Protein AF-A0A061E9F4-F1 (afdb_monomer)

Organism: Theobroma cacao (NCBI:txid3641)

Nearest PDB structures (foldseek):
  6htq-assembly1_x  TM=1.823E-01  e=7.796E+00  Bacillus subtilis subsp. subtilis str. 168

Foldseek 3Di:
DDDDPDPQLQVCQPVDDPVDDSVVVNCCSPVPCNDPVNVVVVVVVVVVVVDDDPDPPPPVPVPPDPPVRVVVVVVVVVVVCCVVPNDPPPPDDD

Mean predicted aligned error: 15.3 Å

pLDDT: mean 79.11, std 15.15, range [36.28, 94.25]

Structure (mmCIF, N/CA/C/O backbone):
data_AF-A0A061E9F4-F1
#
_entry.id   AF-A0A061E9F4-F1
#
loop_
_atom_site.group_PDB
_atom_site.id
_atom_site.type_symbol
_atom_site.label_atom_id
_atom_site.label_alt_id
_atom_site.label_comp_id
_atom_site.label_asym_id
_atom_site.label_entity_id
_atom_site.label_seq_id
_atom_site.pdbx_PDB_ins_code
_atom_site.Cartn_x
_atom_site.Cartn_y
_atom_site.Cartn_z
_atom_site.occupancy
_atom_site.B_iso_or_equiv
_atom_site.auth_seq_id
_atom_site.auth_comp_id
_atom_site.auth_asym_id
_atom_site.auth_atom_id
_atom_site.pdbx_PDB_model_num
ATOM 1 N N . MET A 1 1 ? 5.816 18.298 13.893 1.00 52.25 1 MET A N 1
ATOM 2 C CA . MET A 1 1 ? 5.803 17.179 12.925 1.00 52.25 1 MET A CA 1
ATOM 3 C C . MET A 1 1 ? 6.724 17.564 11.789 1.00 52.25 1 MET A C 1
ATOM 5 O O . MET A 1 1 ? 6.556 18.653 11.260 1.00 52.25 1 MET A O 1
ATOM 9 N N . THR A 1 2 ? 7.718 16.744 11.465 1.00 63.34 2 THR A N 1
ATOM 10 C CA . THR A 1 2 ? 8.548 16.959 10.275 1.00 63.34 2 THR A CA 1
ATOM 11 C C . THR A 1 2 ? 7.728 16.648 9.029 1.00 63.34 2 THR A C 1
ATOM 13 O O . THR A 1 2 ? 7.044 15.625 8.968 1.00 63.34 2 THR A O 1
ATOM 16 N N . GLU A 1 3 ? 7.748 17.557 8.058 1.00 75.94 3 GLU A N 1
ATOM 17 C CA . GLU A 1 3 ? 7.080 17.342 6.778 1.00 75.94 3 GLU A CA 1
ATOM 18 C C . GLU A 1 3 ? 7.850 16.294 5.960 1.00 75.94 3 GLU A C 1
ATOM 20 O O . GLU A 1 3 ? 9.076 16.174 6.058 1.00 75.94 3 GLU A O 1
ATOM 25 N N . ALA A 1 4 ? 7.128 15.483 5.187 1.00 77.44 4 ALA A N 1
ATOM 26 C CA . ALA A 1 4 ? 7.757 14.507 4.308 1.00 77.44 4 ALA A CA 1
ATOM 27 C C . ALA A 1 4 ? 8.553 15.226 3.207 1.00 77.44 4 ALA A C 1
ATOM 29 O O . ALA A 1 4 ? 8.087 16.214 2.645 1.00 77.44 4 ALA A O 1
ATOM 30 N N . LYS A 1 5 ? 9.732 14.693 2.864 1.00 81.88 5 LYS A N 1
ATOM 31 C CA . LYS A 1 5 ? 10.615 15.273 1.835 1.00 81.88 5 LYS A CA 1
ATOM 32 C C . LYS A 1 5 ? 10.012 15.246 0.425 1.00 81.88 5 LYS A C 1
ATOM 34 O O . LYS A 1 5 ? 10.351 16.093 -0.389 1.00 81.88 5 LYS A O 1
ATOM 39 N N . THR A 1 6 ? 9.130 14.290 0.139 1.00 84.56 6 THR A N 1
ATOM 40 C CA . THR A 1 6 ? 8.362 14.226 -1.111 1.00 84.56 6 THR A CA 1
ATOM 41 C C . THR A 1 6 ? 6.949 13.704 -0.846 1.00 84.56 6 THR A C 1
ATOM 43 O O . THR A 1 6 ? 6.713 12.945 0.099 1.00 84.56 6 THR A O 1
ATOM 46 N N . LYS A 1 7 ? 6.003 14.130 -1.688 1.00 82.75 7 LYS A N 1
ATOM 47 C CA . LYS A 1 7 ? 4.619 13.634 -1.739 1.00 82.75 7 LYS A CA 1
ATOM 48 C C . LYS A 1 7 ? 4.420 12.594 -2.846 1.00 82.75 7 LYS A C 1
ATOM 50 O O . LYS A 1 7 ? 3.410 11.894 -2.831 1.00 82.75 7 LYS A O 1
ATOM 55 N N . ASN A 1 8 ? 5.361 12.487 -3.785 1.00 86.88 8 ASN A N 1
ATOM 56 C CA . ASN A 1 8 ? 5.310 11.541 -4.888 1.00 86.88 8 ASN A CA 1
ATOM 57 C C . ASN A 1 8 ? 6.288 10.394 -4.626 1.00 86.88 8 ASN A C 1
ATOM 59 O O . ASN A 1 8 ? 7.497 10.584 -4.557 1.00 86.88 8 ASN A O 1
ATOM 63 N N . ILE A 1 9 ? 5.758 9.178 -4.505 1.00 87.31 9 ILE A N 1
ATOM 64 C CA . ILE A 1 9 ? 6.571 7.989 -4.232 1.00 87.31 9 ILE A CA 1
ATOM 65 C C . ILE A 1 9 ? 7.535 7.645 -5.372 1.00 87.31 9 ILE A C 1
ATOM 67 O O . ILE A 1 9 ? 8.530 6.969 -5.138 1.00 87.31 9 ILE A O 1
ATOM 71 N N . ARG A 1 10 ? 7.283 8.131 -6.593 1.00 89.00 10 ARG A N 1
ATOM 72 C CA . ARG A 1 10 ? 8.190 7.936 -7.731 1.00 89.00 10 ARG A CA 1
ATOM 73 C C . ARG A 1 10 ? 9.495 8.713 -7.590 1.00 89.00 10 ARG A C 1
ATOM 75 O O . ARG A 1 10 ? 10.499 8.284 -8.144 1.00 89.00 10 ARG A O 1
ATOM 82 N N . ASP A 1 11 ? 9.507 9.781 -6.797 1.00 90.06 11 ASP A N 1
ATOM 83 C CA . ASP A 1 11 ? 10.728 10.542 -6.507 1.00 90.06 11 ASP A CA 1
ATOM 84 C C . ASP A 1 11 ? 11.697 9.738 -5.624 1.00 90.06 11 ASP A C 1
ATOM 86 O O . ASP A 1 11 ? 12.853 10.112 -5.457 1.00 90.06 11 ASP A O 1
ATOM 90 N N . CYS A 1 12 ? 11.233 8.622 -5.052 1.00 88.12 12 CYS A N 1
ATOM 91 C CA . CYS A 1 12 ? 12.051 7.727 -4.249 1.00 88.12 12 CYS A CA 1
ATOM 92 C C . CYS A 1 12 ? 12.899 6.754 -5.082 1.00 88.12 12 CYS A C 1
ATOM 94 O O . CYS A 1 12 ? 13.629 5.955 -4.490 1.00 88.12 12 CYS A O 1
ATOM 96 N N . LYS A 1 13 ? 12.781 6.767 -6.414 1.00 89.00 13 LYS A N 1
ATOM 97 C CA . LYS A 1 13 ? 13.563 5.889 -7.290 1.00 89.00 13 LYS A CA 1
ATOM 98 C C . LYS A 1 13 ? 15.048 6.212 -7.250 1.00 89.00 13 LYS A C 1
ATOM 100 O O . LYS A 1 13 ? 15.434 7.359 -7.035 1.00 89.00 13 LYS A O 1
ATOM 105 N N . GLY A 1 14 ? 15.881 5.196 -7.450 1.00 83.25 14 GLY A N 1
ATOM 106 C CA . GLY A 1 14 ? 17.337 5.337 -7.413 1.00 83.25 14 GLY A CA 1
ATOM 107 C C . GLY A 1 14 ? 17.903 5.679 -6.029 1.00 83.25 14 GLY A C 1
ATOM 108 O O . GLY A 1 14 ? 19.116 5.824 -5.885 1.00 83.25 14 GLY A O 1
ATOM 109 N N . MET A 1 15 ? 17.061 5.782 -4.992 1.00 85.00 15 MET A N 1
ATOM 110 C CA . MET A 1 15 ? 17.530 5.869 -3.614 1.00 85.00 15 MET A CA 1
ATOM 111 C C . MET A 1 15 ? 17.986 4.486 -3.161 1.00 85.00 15 MET A C 1
ATOM 113 O O . MET A 1 15 ? 17.168 3.627 -2.832 1.00 85.00 15 MET A O 1
ATOM 117 N N . SER A 1 16 ? 19.300 4.285 -3.115 1.00 72.00 16 SER A N 1
ATOM 118 C CA . SER A 1 16 ? 19.868 3.027 -2.650 1.00 72.00 16 SER A CA 1
ATOM 119 C C . SER A 1 16 ? 19.679 2.850 -1.154 1.00 72.00 16 SER A C 1
ATOM 121 O O . SER A 1 16 ? 19.943 3.760 -0.363 1.00 72.00 16 SER A O 1
ATOM 123 N N . ARG A 1 17 ? 19.279 1.647 -0.759 1.00 80.50 17 ARG A N 1
ATOM 124 C CA . ARG A 1 17 ? 19.249 1.212 0.636 1.00 80.50 17 ARG A CA 1
ATOM 125 C C . ARG A 1 17 ? 20.190 0.029 0.786 1.00 80.50 17 ARG A C 1
ATOM 127 O O . ARG A 1 17 ? 20.248 -0.826 -0.083 1.00 80.50 17 ARG A O 1
ATOM 134 N N . GLU A 1 18 ? 20.879 -0.052 1.915 1.00 89.25 18 GLU A N 1
ATOM 135 C CA . GLU A 1 18 ? 21.871 -1.109 2.174 1.00 89.25 18 GLU A CA 1
ATOM 136 C C . GLU A 1 18 ? 21.276 -2.529 2.156 1.00 89.25 18 GLU A C 1
ATOM 138 O O . GLU A 1 18 ? 21.990 -3.501 1.940 1.00 89.25 18 GLU A O 1
ATOM 143 N N . TRP A 1 19 ? 19.963 -2.656 2.367 1.00 91.62 19 TRP A N 1
ATOM 144 C CA . TRP A 1 19 ? 19.268 -3.936 2.522 1.00 91.62 19 TRP A CA 1
ATOM 145 C C . TRP A 1 19 ? 18.488 -4.399 1.280 1.00 91.62 19 TRP A C 1
ATOM 147 O O . TRP A 1 19 ? 17.916 -5.487 1.304 1.00 91.62 19 TRP A O 1
ATOM 157 N N . ILE A 1 20 ? 18.419 -3.598 0.211 1.00 91.62 20 ILE A N 1
ATOM 158 C CA . ILE A 1 20 ? 17.668 -3.929 -1.010 1.00 91.62 20 ILE A CA 1
ATOM 159 C C . ILE A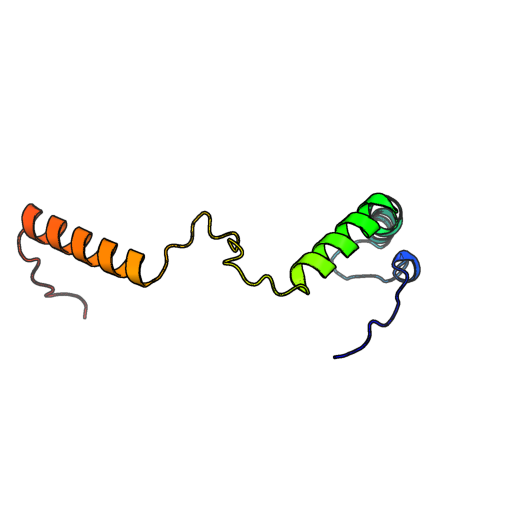 1 20 ? 18.361 -3.345 -2.236 1.00 91.62 20 ILE A C 1
ATOM 161 O O . ILE A 1 20 ? 18.801 -2.197 -2.222 1.00 91.62 20 ILE A O 1
ATOM 165 N N . THR A 1 21 ? 18.449 -4.127 -3.312 1.00 92.06 21 THR A N 1
ATOM 166 C CA . THR A 1 21 ? 19.035 -3.635 -4.561 1.00 92.06 21 THR A CA 1
ATOM 167 C C . THR A 1 21 ? 18.149 -2.558 -5.183 1.00 92.06 21 THR A C 1
ATOM 169 O O . THR A 1 21 ? 16.921 -2.590 -5.063 1.00 92.06 21 THR A O 1
ATOM 172 N N . ASN A 1 22 ? 18.776 -1.613 -5.884 1.00 91.00 22 ASN A N 1
ATOM 173 C CA . ASN A 1 22 ? 18.066 -0.514 -6.545 1.00 91.00 22 ASN A CA 1
ATOM 174 C C . ASN A 1 22 ? 17.010 -1.026 -7.532 1.00 91.00 22 ASN A C 1
ATOM 176 O O . ASN A 1 22 ? 15.921 -0.475 -7.601 1.00 91.00 22 ASN A O 1
ATOM 180 N N . GLU A 1 23 ? 17.298 -2.123 -8.231 1.00 92.00 23 GLU A N 1
ATOM 181 C CA . GLU A 1 23 ? 16.382 -2.751 -9.188 1.00 92.00 23 GLU A CA 1
ATOM 182 C C . GLU A 1 23 ? 15.086 -3.217 -8.517 1.00 92.00 23 GLU A C 1
ATOM 184 O O . GLU A 1 23 ? 13.993 -2.913 -8.992 1.00 92.00 23 GLU A O 1
ATOM 189 N N . ILE A 1 24 ? 15.192 -3.920 -7.383 1.00 92.38 24 ILE A N 1
ATOM 190 C CA . ILE A 1 24 ? 14.020 -4.409 -6.646 1.00 92.38 24 ILE A CA 1
ATOM 191 C C . ILE A 1 24 ? 13.277 -3.231 -6.013 1.00 92.38 24 ILE A C 1
ATOM 193 O O . ILE A 1 24 ? 12.047 -3.197 -6.018 1.00 92.38 24 ILE A O 1
ATOM 197 N N . TRP A 1 25 ? 14.006 -2.246 -5.488 1.00 93.31 25 TRP A N 1
ATOM 198 C CA . TRP A 1 25 ? 13.414 -1.041 -4.917 1.00 93.31 25 TRP A CA 1
ATOM 199 C C . TRP A 1 25 ? 12.588 -0.260 -5.947 1.00 93.31 25 TRP A C 1
ATOM 201 O O . TRP A 1 25 ? 11.422 0.057 -5.698 1.00 93.31 25 TRP A O 1
ATOM 211 N N . ASP A 1 26 ? 13.156 -0.009 -7.124 1.00 93.19 26 ASP A N 1
ATOM 212 C CA . ASP A 1 26 ? 12.486 0.711 -8.203 1.00 93.19 26 ASP A CA 1
ATOM 213 C C . ASP A 1 26 ? 11.301 -0.095 -8.755 1.00 93.19 26 ASP A C 1
ATOM 215 O O . ASP A 1 26 ? 10.231 0.473 -8.989 1.00 93.19 26 ASP A O 1
ATOM 219 N N . ALA A 1 27 ? 11.432 -1.424 -8.861 1.00 93.69 27 ALA A N 1
ATOM 220 C CA . ALA A 1 27 ? 10.330 -2.306 -9.242 1.00 93.69 27 ALA A CA 1
ATOM 221 C C . ALA A 1 27 ? 9.167 -2.252 -8.237 1.00 93.69 27 ALA A C 1
ATOM 223 O O . ALA A 1 27 ? 8.007 -2.192 -8.640 1.00 93.69 27 ALA A O 1
ATOM 224 N N . LEU A 1 28 ? 9.443 -2.214 -6.929 1.00 93.44 28 LEU A N 1
ATOM 225 C CA . LEU A 1 28 ? 8.405 -2.048 -5.904 1.00 93.44 28 LEU A CA 1
ATOM 226 C C . LEU A 1 28 ? 7.712 -0.686 -6.010 1.00 93.44 28 LEU A C 1
ATOM 228 O O . LEU A 1 28 ? 6.487 -0.603 -5.865 1.00 93.44 28 LEU A O 1
ATOM 232 N N . ILE A 1 29 ? 8.472 0.375 -6.287 1.00 93.19 29 ILE A N 1
ATOM 233 C CA . ILE A 1 29 ? 7.907 1.705 -6.521 1.00 93.19 29 ILE A CA 1
ATOM 234 C C . ILE A 1 29 ? 6.984 1.685 -7.737 1.00 93.19 29 ILE A C 1
ATO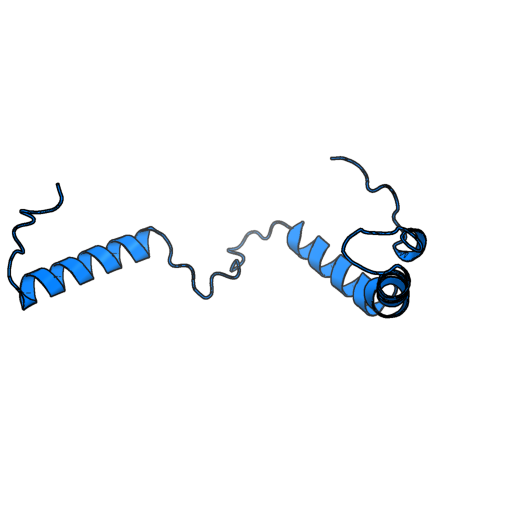M 236 O O . ILE A 1 29 ? 5.887 2.228 -7.655 1.00 93.19 29 ILE A O 1
ATOM 240 N N . ASP A 1 30 ? 7.373 1.059 -8.843 1.00 93.00 30 ASP A N 1
ATOM 241 C CA . ASP A 1 30 ? 6.565 1.082 -10.063 1.00 93.00 30 ASP A CA 1
ATOM 242 C C . ASP A 1 30 ? 5.361 0.150 -10.016 1.00 93.00 30 ASP A C 1
ATOM 244 O O . ASP A 1 30 ? 4.251 0.547 -10.371 1.00 93.00 30 ASP A O 1
ATOM 248 N N . MET A 1 31 ? 5.574 -1.086 -9.574 1.00 94.25 31 MET A N 1
ATOM 249 C CA . MET A 1 31 ? 4.589 -2.155 -9.711 1.00 94.25 31 MET A CA 1
ATOM 250 C C . MET A 1 31 ? 3.644 -2.250 -8.518 1.00 94.25 31 MET A C 1
ATOM 252 O O . MET A 1 31 ? 2.564 -2.818 -8.646 1.00 94.25 31 MET A O 1
ATOM 256 N N . VAL A 1 32 ? 4.031 -1.709 -7.359 1.00 93.44 32 VAL A N 1
ATOM 257 C CA . VAL A 1 32 ? 3.240 -1.829 -6.130 1.00 93.44 32 VAL A CA 1
ATOM 258 C C . VAL A 1 32 ? 2.842 -0.454 -5.619 1.00 93.44 32 VAL A C 1
ATOM 260 O O . VAL A 1 32 ? 1.667 -0.095 -5.668 1.00 93.44 32 VAL A O 1
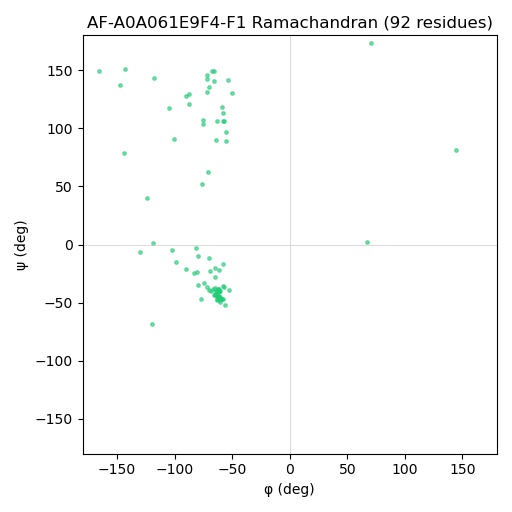ATOM 263 N N . TRP A 1 33 ? 3.794 0.343 -5.140 1.00 92.25 33 TRP A N 1
ATOM 264 C CA . TRP A 1 33 ? 3.476 1.550 -4.367 1.00 92.25 33 TRP A CA 1
ATOM 265 C C . TRP A 1 33 ? 3.080 2.756 -5.223 1.00 92.25 33 TRP A C 1
ATOM 267 O O . TRP A 1 33 ? 2.370 3.652 -4.764 1.00 92.25 33 TRP A O 1
ATOM 277 N N . GLY A 1 34 ? 3.508 2.775 -6.481 1.00 90.19 34 GLY A N 1
ATOM 278 C CA . GLY A 1 34 ? 3.134 3.762 -7.486 1.00 90.19 34 GLY A CA 1
ATOM 279 C C . GLY A 1 34 ? 1.765 3.508 -8.110 1.00 90.19 34 GLY A C 1
ATOM 280 O O . GLY A 1 34 ? 1.268 4.386 -8.815 1.00 90.19 34 GLY A O 1
ATOM 281 N N . THR A 1 35 ? 1.151 2.348 -7.855 1.00 93.75 35 THR A N 1
ATOM 282 C CA . THR A 1 35 ? -0.182 2.026 -8.373 1.00 93.75 35 THR A CA 1
ATOM 283 C C . THR A 1 35 ? -1.257 2.836 -7.656 1.00 93.75 35 THR A C 1
ATOM 285 O O . THR A 1 35 ? -1.200 3.066 -6.443 1.00 93.75 35 THR A O 1
ATOM 288 N N . GLU A 1 36 ? -2.273 3.261 -8.404 1.00 92.81 36 GLU A N 1
ATOM 289 C CA . GLU A 1 36 ? -3.385 4.031 -7.844 1.00 92.81 36 GLU A CA 1
ATOM 290 C C . GLU A 1 36 ? -4.162 3.222 -6.793 1.00 92.81 36 GLU A C 1
ATOM 292 O O . GLU A 1 36 ? -4.547 3.754 -5.748 1.00 92.81 36 GLU A O 1
ATOM 297 N N . GLU A 1 37 ? -4.334 1.919 -7.030 1.00 94.12 37 GLU A N 1
ATOM 298 C CA . GLU A 1 37 ? -4.990 1.004 -6.097 1.00 94.12 37 GLU A CA 1
ATOM 299 C C . GLU A 1 37 ? -4.305 1.023 -4.724 1.00 94.12 37 GLU A C 1
ATOM 301 O O . GLU A 1 37 ? -4.952 1.259 -3.693 1.00 94.12 37 GLU A O 1
ATOM 306 N N . TRP A 1 38 ? -2.981 0.843 -4.703 1.00 93.38 38 TRP A N 1
ATOM 307 C CA . TRP A 1 38 ? -2.218 0.837 -3.463 1.00 93.38 38 TRP A CA 1
ATOM 308 C C . TRP A 1 38 ? -2.256 2.200 -2.767 1.00 93.38 38 TRP A C 1
ATOM 310 O O . TRP A 1 38 ? -2.495 2.270 -1.557 1.00 93.38 38 TRP A O 1
ATOM 320 N N . GLN A 1 39 ? -2.095 3.297 -3.513 1.00 92.06 39 GLN A N 1
ATOM 321 C CA . GLN A 1 39 ? -2.144 4.647 -2.946 1.00 92.06 39 GLN A CA 1
ATOM 322 C C . GLN A 1 39 ? -3.505 4.961 -2.322 1.00 92.06 39 GLN A C 1
ATOM 324 O O . GLN A 1 39 ? -3.573 5.537 -1.232 1.00 92.06 39 GLN A O 1
ATOM 329 N N . ASN A 1 40 ? -4.595 4.542 -2.964 1.00 93.12 40 ASN A N 1
ATOM 330 C CA . ASN A 1 40 ? -5.942 4.712 -2.435 1.00 93.12 40 ASN A CA 1
ATOM 331 C C . ASN A 1 40 ? -6.147 3.904 -1.148 1.00 93.12 40 ASN A C 1
ATOM 333 O O . ASN A 1 40 ? -6.697 4.429 -0.174 1.00 93.12 40 ASN A O 1
ATOM 337 N N . LYS A 1 41 ? -5.659 2.660 -1.095 1.00 92.94 41 LYS A N 1
ATOM 338 C CA . LYS A 1 41 ? -5.702 1.831 0.119 1.00 92.94 41 LYS A CA 1
ATOM 339 C C . LYS A 1 41 ? -4.880 2.445 1.254 1.00 92.94 41 LYS A C 1
ATOM 341 O O . LYS A 1 41 ? -5.372 2.547 2.377 1.00 92.94 41 LYS A O 1
ATOM 346 N N . SER A 1 42 ? -3.674 2.920 0.951 1.00 89.75 42 SER A N 1
ATOM 347 C CA . SER A 1 42 ? -2.785 3.590 1.903 1.00 89.75 42 SER A CA 1
ATOM 348 C C . SER A 1 42 ? -3.412 4.870 2.467 1.00 89.75 42 SER A C 1
ATOM 350 O O . SER A 1 42 ? -3.460 5.061 3.684 1.00 89.75 42 SER A O 1
ATOM 352 N N . ARG A 1 43 ? -4.015 5.709 1.611 1.00 90.75 43 ARG A N 1
ATOM 353 C CA . ARG A 1 43 ? -4.730 6.925 2.032 1.00 90.75 43 ARG A CA 1
ATOM 354 C C . ARG A 1 43 ? -5.903 6.605 2.958 1.00 90.75 43 ARG A C 1
ATOM 356 O O . ARG A 1 43 ? -6.043 7.256 3.991 1.00 90.75 43 ARG A O 1
ATOM 363 N N . LYS A 1 44 ? -6.709 5.588 2.627 1.00 88.31 44 LYS A N 1
ATOM 364 C CA . LYS A 1 44 ? -7.816 5.119 3.480 1.00 88.31 44 LYS A CA 1
ATOM 365 C C . LYS A 1 44 ? -7.310 4.620 4.833 1.00 88.31 44 LYS A C 1
ATOM 367 O O . LYS A 1 44 ? -7.862 5.004 5.857 1.00 88.31 44 LYS A O 1
ATOM 372 N N . ALA A 1 45 ? -6.245 3.819 4.856 1.00 85.50 45 ALA A N 1
ATOM 373 C CA . ALA A 1 45 ? -5.650 3.322 6.095 1.00 85.50 45 ALA A CA 1
ATOM 374 C C . ALA A 1 45 ? -5.119 4.464 6.976 1.00 85.50 45 ALA A C 1
ATOM 376 O O . ALA A 1 45 ? -5.416 4.510 8.169 1.00 85.50 45 ALA A O 1
ATOM 377 N N . ARG A 1 46 ? -4.407 5.431 6.381 1.00 85.56 46 ARG A N 1
ATOM 378 C CA . ARG A 1 46 ? -3.946 6.638 7.079 1.00 85.56 46 ARG A CA 1
ATOM 379 C C . ARG A 1 46 ? -5.115 7.432 7.653 1.00 85.56 46 ARG A C 1
ATOM 381 O O . ARG A 1 46 ? -5.058 7.820 8.814 1.00 85.56 46 ARG A O 1
ATOM 388 N N . GLN A 1 47 ? -6.165 7.656 6.864 1.00 84.88 47 GLN A N 1
ATOM 389 C CA . GLN A 1 47 ? -7.348 8.373 7.331 1.00 84.88 47 GLN A CA 1
ATOM 390 C C . GLN A 1 47 ? -8.007 7.636 8.496 1.00 84.88 47 GLN A C 1
ATOM 392 O O . GLN A 1 47 ? -8.260 8.256 9.519 1.00 84.88 47 GLN A O 1
ATOM 397 N N . ASN A 1 48 ? -8.191 6.317 8.383 1.00 82.19 48 ASN A N 1
ATOM 398 C CA . ASN A 1 48 ? -8.751 5.483 9.446 1.00 82.19 48 ASN A CA 1
ATOM 399 C C . ASN A 1 48 ? -7.940 5.566 10.748 1.00 82.19 48 ASN A C 1
ATOM 401 O O . ASN A 1 48 ? -8.523 5.522 11.826 1.00 82.19 48 ASN A O 1
ATOM 405 N N . HIS A 1 49 ? -6.612 5.685 10.651 1.00 76.00 49 HIS A N 1
ATOM 406 C CA . HIS A 1 49 ? -5.731 5.834 11.808 1.00 76.00 49 HIS A CA 1
ATOM 407 C C . HIS A 1 49 ? -5.791 7.240 12.429 1.00 76.00 49 HIS A C 1
ATOM 409 O O . HIS A 1 49 ? -5.625 7.386 13.636 1.00 76.00 49 HIS A O 1
ATOM 415 N N . LEU A 1 50 ? -5.998 8.279 11.614 1.00 78.62 50 LEU A N 1
ATOM 416 C CA . LEU A 1 50 ? -6.091 9.671 12.071 1.00 78.62 50 LEU A CA 1
ATOM 417 C C . LEU A 1 50 ? -7.489 10.045 12.576 1.00 78.62 50 LEU A C 1
ATOM 419 O O . LEU A 1 50 ? -7.624 10.977 13.364 1.00 78.62 50 LEU A O 1
ATOM 423 N N . THR A 1 51 ? -8.533 9.347 12.133 1.00 76.25 51 THR A N 1
ATOM 424 C CA . THR A 1 51 ? -9.886 9.534 12.653 1.00 76.25 51 THR A CA 1
ATOM 425 C C . THR A 1 51 ? -10.005 8.894 14.029 1.00 76.25 51 THR A C 1
ATOM 427 O O . THR A 1 51 ? -10.094 7.670 14.136 1.00 76.25 51 THR A O 1
ATOM 430 N N . SER A 1 52 ? -10.066 9.719 15.076 1.00 62.56 52 SER A N 1
ATOM 431 C CA . SER A 1 52 ? -10.563 9.283 16.382 1.00 62.56 52 SER A CA 1
ATOM 432 C C . SER A 1 52 ? -11.987 8.768 16.208 1.00 62.56 52 SER A C 1
ATOM 434 O O . SER A 1 52 ? -12.890 9.526 15.860 1.00 62.56 52 SER A O 1
ATOM 436 N N . LYS A 1 53 ? -12.189 7.466 16.408 1.00 66.06 53 LYS A N 1
ATOM 437 C CA . LYS A 1 53 ? -13.530 6.897 16.525 1.00 66.06 53 LYS A CA 1
ATOM 438 C C . LYS A 1 53 ? -13.926 6.930 17.992 1.00 66.06 53 LYS A C 1
ATOM 440 O O . LYS A 1 53 ? -13.190 6.428 18.836 1.00 66.06 53 LYS A O 1
ATOM 445 N N . GLU A 1 54 ? -15.093 7.495 18.276 1.00 53.09 54 GLU A N 1
ATOM 446 C CA . GLU A 1 54 ? -15.714 7.551 19.606 1.00 53.09 54 GLU A CA 1
ATOM 447 C C . GLU A 1 54 ? -16.335 6.195 19.982 1.00 53.09 54 GLU A C 1
ATOM 449 O O . GLU A 1 54 ? -17.512 6.049 20.292 1.00 53.09 54 GLU A O 1
ATOM 454 N N . GLY A 1 55 ? -15.526 5.152 19.861 1.00 59.31 55 GLY A N 1
ATOM 455 C CA . GLY A 1 55 ? -15.892 3.772 20.097 1.00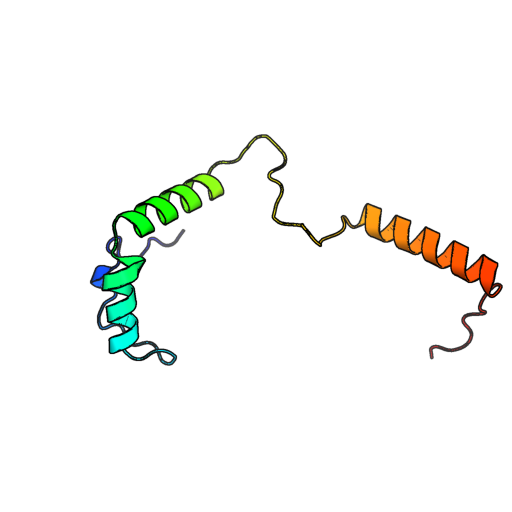 59.31 55 GLY A CA 1
ATOM 456 C C . GLY A 1 55 ? -14.621 2.954 20.203 1.00 59.31 55 GLY A C 1
ATOM 457 O O . GLY A 1 55 ? -13.606 3.294 19.593 1.00 59.31 55 GLY A O 1
ATOM 458 N N . SER A 1 56 ? -14.670 1.888 21.000 1.00 55.69 56 SER A N 1
ATOM 459 C CA . SER A 1 56 ? -13.568 0.939 21.130 1.00 55.69 56 SER A CA 1
ATOM 460 C C . SER A 1 56 ? -13.213 0.408 19.742 1.00 55.69 56 SER A C 1
ATOM 462 O O . SER A 1 56 ? -13.880 -0.484 19.222 1.00 55.69 56 SER A O 1
ATOM 464 N N . ILE A 1 57 ? -12.198 0.994 19.099 1.00 55.41 57 ILE A N 1
ATOM 465 C CA . ILE A 1 57 ? -11.542 0.367 17.959 1.00 55.41 57 ILE A CA 1
ATOM 466 C C . ILE A 1 57 ? -11.037 -0.948 18.546 1.00 55.41 57 ILE A C 1
ATOM 468 O O . ILE A 1 57 ? -10.233 -0.883 19.485 1.00 55.41 57 ILE A O 1
ATOM 472 N N . PRO A 1 58 ? -11.481 -2.121 18.060 1.00 52.78 58 PRO A N 1
ATOM 473 C CA . PRO A 1 58 ? -10.810 -3.356 18.390 1.00 52.78 58 PRO A CA 1
ATOM 474 C C . PRO A 1 58 ? -9.431 -3.200 17.762 1.00 52.78 58 PRO A C 1
ATOM 476 O O . PRO A 1 58 ? -9.218 -3.454 16.578 1.00 52.78 58 PRO A O 1
ATOM 479 N N . LYS A 1 59 ? -8.487 -2.650 18.530 1.00 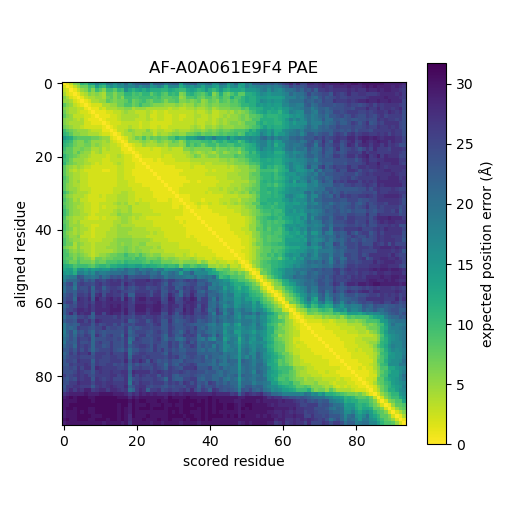54.81 59 LYS A N 1
ATOM 480 C CA . LYS A 1 59 ? -7.073 -2.826 18.251 1.00 54.81 59 LYS A CA 1
ATOM 481 C C . LYS A 1 59 ? -6.932 -4.329 18.090 1.00 54.81 59 LYS A C 1
ATOM 483 O O . LYS A 1 59 ? -7.487 -5.058 18.908 1.00 54.81 59 LYS A O 1
ATOM 488 N N . HIS A 1 60 ? -6.286 -4.758 17.014 1.00 51.78 60 HIS A N 1
ATOM 489 C CA . HIS A 1 60 ? -6.023 -6.158 16.712 1.00 51.78 60 HIS A CA 1
ATOM 490 C C . HIS A 1 60 ? -5.285 -6.774 17.912 1.00 51.78 60 HIS A C 1
ATOM 492 O O . HIS A 1 60 ? -4.068 -6.695 18.038 1.00 51.78 60 HIS A O 1
ATOM 498 N N . ILE A 1 61 ? -6.070 -7.278 18.851 1.00 52.00 61 ILE A N 1
ATOM 499 C CA . ILE A 1 61 ? -5.707 -7.862 20.135 1.00 52.00 61 ILE A CA 1
ATOM 500 C C . ILE A 1 61 ? -6.341 -9.263 20.114 1.00 52.00 61 ILE A C 1
ATOM 502 O O . ILE A 1 61 ? -6.888 -9.751 21.093 1.00 52.00 61 ILE A O 1
ATOM 506 N N . ASP A 1 62 ? -6.286 -9.939 18.962 1.00 53.06 62 ASP A N 1
ATOM 507 C CA . ASP A 1 62 ? -6.825 -11.298 18.814 1.00 53.06 62 ASP A CA 1
ATOM 508 C C . ASP A 1 62 ? -6.177 -12.284 19.804 1.00 53.06 62 ASP A C 1
ATOM 510 O O . ASP A 1 62 ? -6.725 -13.345 20.083 1.00 53.06 62 ASP A O 1
ATOM 514 N N . SER A 1 63 ? -5.031 -11.916 20.390 1.00 57.53 63 SER A N 1
ATOM 515 C CA . SER A 1 63 ? -4.307 -12.717 21.377 1.00 57.53 63 SER A CA 1
ATOM 516 C C . SER A 1 63 ? -3.910 -11.982 22.661 1.00 57.53 63 SER A C 1
ATOM 518 O O . SER A 1 63 ? -3.404 -12.618 23.586 1.00 57.53 63 SER A O 1
ATOM 520 N N . SER A 1 64 ? -4.106 -10.664 22.769 1.00 68.31 64 SER A N 1
ATOM 521 C CA . SER A 1 64 ? -3.699 -9.932 23.979 1.00 68.31 64 SER A CA 1
ATOM 522 C C . SER A 1 64 ? -4.826 -9.952 25.017 1.00 68.31 64 SER A C 1
ATOM 524 O O . SER A 1 64 ? -5.949 -9.512 24.796 1.00 68.31 64 SER A O 1
ATOM 526 N N . VAL A 1 65 ? -4.540 -10.493 26.193 1.00 73.12 65 VAL A N 1
ATOM 527 C CA . VAL A 1 65 ? -5.505 -10.524 27.293 1.00 73.12 65 VAL A CA 1
ATOM 528 C C . VAL A 1 65 ? -5.366 -9.219 28.085 1.00 73.12 65 VAL A C 1
ATOM 530 O O . VAL A 1 65 ? -4.244 -8.881 28.469 1.00 73.12 65 VAL A O 1
ATOM 533 N N . PRO A 1 66 ? -6.456 -8.476 28.367 1.00 82.25 66 PRO A N 1
ATOM 534 C CA . PRO A 1 66 ? -6.390 -7.325 29.264 1.00 82.25 66 PRO A CA 1
ATOM 535 C C . PRO A 1 66 ? -5.773 -7.724 30.608 1.00 82.25 66 PRO A C 1
ATOM 537 O O . PRO A 1 66 ? -6.084 -8.796 31.128 1.00 82.25 66 PRO A O 1
ATOM 540 N N . PHE A 1 67 ? -4.953 -6.857 31.205 1.00 79.31 67 PHE A N 1
ATOM 541 C CA . PHE A 1 67 ? -4.210 -7.172 32.435 1.00 79.31 67 PHE A CA 1
ATOM 542 C C . PHE A 1 67 ? -5.110 -7.705 33.565 1.00 79.31 67 PHE A C 1
ATOM 544 O O . PHE A 1 67 ? -4.777 -8.685 34.222 1.00 79.31 67 PHE A O 1
ATOM 551 N N . VAL A 1 68 ? -6.311 -7.138 33.717 1.00 81.94 68 VAL A N 1
ATOM 552 C CA . VAL A 1 68 ? -7.315 -7.585 34.700 1.00 81.94 68 VAL A CA 1
ATOM 553 C C . VAL A 1 68 ? -7.787 -9.020 34.436 1.00 81.94 68 VAL A C 1
ATOM 555 O O . VAL A 1 68 ? -7.962 -9.804 35.365 1.00 81.94 68 VAL A O 1
ATOM 558 N N . VAL A 1 69 ? -7.991 -9.387 33.169 1.00 84.50 69 VAL A N 1
ATOM 559 C CA . VAL A 1 69 ? -8.408 -10.745 32.786 1.00 84.50 69 VAL A CA 1
ATOM 560 C C . VAL A 1 69 ? -7.254 -11.729 32.982 1.00 84.50 69 VAL A C 1
ATOM 562 O O . VAL A 1 69 ? -7.479 -12.854 33.425 1.00 84.50 69 VAL A O 1
ATOM 565 N N . HIS A 1 70 ? -6.018 -11.308 32.706 1.00 85.19 70 HIS A N 1
ATOM 566 C CA . HIS A 1 70 ? -4.822 -12.104 32.970 1.00 85.19 70 HIS A CA 1
ATOM 567 C C . HIS A 1 70 ? -4.638 -12.366 34.473 1.00 85.19 70 HIS A C 1
ATOM 569 O O . HIS A 1 70 ? -4.463 -13.518 34.863 1.00 85.19 70 HIS A O 1
ATOM 575 N N . ALA A 1 71 ? -4.776 -11.337 35.316 1.00 87.12 71 ALA A N 1
ATOM 576 C CA . ALA A 1 71 ? -4.691 -11.459 36.772 1.00 87.12 71 ALA A CA 1
ATOM 577 C C . ALA A 1 71 ? -5.725 -12.454 37.327 1.00 87.12 71 ALA A C 1
ATOM 579 O O . ALA A 1 71 ? -5.364 -13.386 38.041 1.00 87.12 71 ALA A O 1
ATOM 580 N N . LYS A 1 72 ? -6.990 -12.352 36.893 1.00 91.38 72 LYS A N 1
ATOM 581 C CA . LYS A 1 72 ? -8.040 -13.313 37.275 1.00 91.38 72 LYS A CA 1
ATOM 582 C C . LYS A 1 72 ? -7.721 -14.744 36.835 1.00 91.38 72 LYS A C 1
ATOM 584 O O . LYS A 1 72 ? -7.972 -15.692 37.575 1.00 91.38 72 LYS A O 1
ATOM 589 N N . ARG A 1 73 ? -7.166 -14.926 35.629 1.00 90.62 73 ARG A N 1
ATOM 590 C CA . ARG A 1 73 ? -6.729 -16.250 35.150 1.00 90.62 73 ARG A CA 1
ATOM 591 C C . ARG A 1 73 ? -5.603 -16.824 36.011 1.00 90.62 73 ARG A C 1
ATOM 593 O O . ARG A 1 73 ? -5.638 -18.016 36.294 1.00 90.62 73 ARG A O 1
ATOM 600 N N . MET A 1 74 ? -4.663 -15.991 36.454 1.00 90.69 74 MET A N 1
ATOM 601 C CA . MET A 1 74 ? -3.584 -16.399 37.359 1.00 90.69 74 MET A CA 1
ATOM 602 C C . MET A 1 74 ? -4.107 -16.803 38.741 1.00 90.69 74 MET A C 1
ATOM 604 O O . MET A 1 74 ? -3.708 -17.841 39.258 1.00 90.69 74 MET A O 1
ATOM 608 N N . GLU A 1 75 ? -5.049 -16.051 39.314 1.00 90.75 75 GLU A N 1
ATOM 609 C CA . GLU A 1 75 ? -5.697 -16.410 40.585 1.00 90.75 75 GLU A CA 1
ATOM 610 C C . GLU A 1 75 ? -6.413 -17.765 40.501 1.00 90.75 75 GLU A C 1
ATOM 612 O O . GLU A 1 75 ? -6.213 -18.629 41.356 1.00 90.75 75 GLU A O 1
ATOM 617 N N . MET A 1 76 ? -7.194 -17.985 39.436 1.00 90.06 76 MET A N 1
ATOM 618 C CA . MET A 1 76 ? -7.872 -19.264 39.200 1.00 90.06 76 MET A CA 1
ATOM 619 C C . MET A 1 76 ? -6.873 -20.413 39.025 1.00 90.06 76 MET A C 1
ATOM 621 O O . MET A 1 76 ? -7.045 -21.473 39.622 1.00 90.06 76 MET A O 1
ATOM 625 N N . TYR A 1 77 ? -5.808 -20.203 38.249 1.00 89.19 77 TYR A N 1
ATOM 626 C CA . TYR A 1 77 ? -4.762 -21.203 38.042 1.00 89.19 77 TYR A CA 1
ATOM 627 C C . TYR A 1 77 ? -4.060 -21.582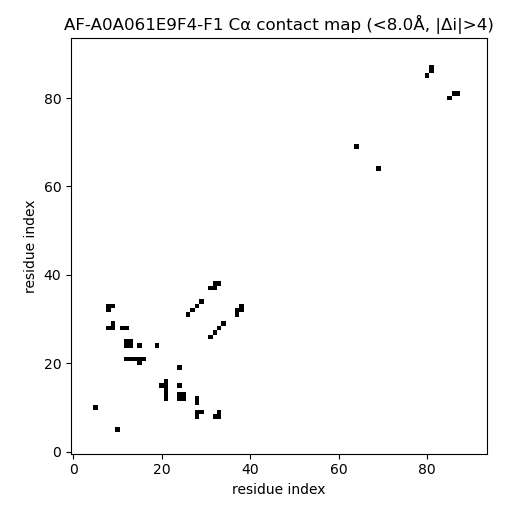 39.355 1.00 89.19 77 TYR A C 1
ATOM 629 O O . TYR A 1 77 ? -3.918 -22.766 39.661 1.00 89.19 77 TYR A O 1
ATOM 637 N N . ASN A 1 78 ? -3.704 -20.591 40.176 1.00 86.75 78 ASN A N 1
ATOM 638 C CA . ASN A 1 78 ? -3.083 -20.805 41.484 1.00 86.75 78 ASN A CA 1
ATOM 639 C C . ASN A 1 78 ? -4.024 -21.520 42.465 1.00 86.75 78 ASN A C 1
ATOM 641 O O . ASN A 1 78 ? -3.584 -22.380 43.227 1.00 86.75 78 ASN A O 1
ATOM 645 N N . SER A 1 79 ? -5.322 -21.206 42.427 1.00 87.12 79 SER A N 1
ATOM 646 C CA . SER A 1 79 ? -6.341 -21.894 43.225 1.00 87.12 79 SER A CA 1
ATOM 647 C C . SER A 1 79 ? -6.451 -23.374 42.844 1.00 87.12 79 SER A C 1
ATOM 649 O O . SER A 1 79 ? -6.381 -24.238 43.719 1.00 87.12 79 SER A O 1
ATOM 651 N N . VAL A 1 80 ? -6.524 -23.675 41.543 1.00 87.44 80 VAL A N 1
ATOM 652 C CA . VAL A 1 80 ? -6.588 -25.052 41.027 1.00 87.44 80 VAL A CA 1
ATOM 653 C C . VAL A 1 80 ? -5.316 -25.832 41.361 1.00 87.44 80 VAL A C 1
ATOM 655 O O . VAL A 1 80 ? -5.398 -26.984 41.785 1.00 87.44 80 VAL A O 1
ATOM 658 N N . LEU A 1 81 ? -4.138 -25.217 41.216 1.00 84.12 81 LEU A N 1
ATOM 659 C CA . LEU A 1 81 ? -2.872 -25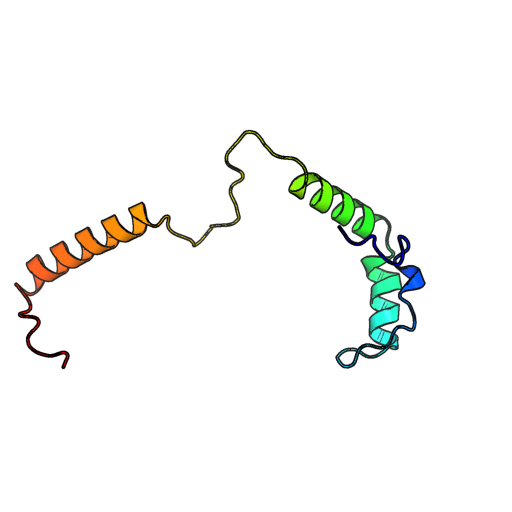.841 41.605 1.00 84.12 81 LEU A CA 1
ATOM 660 C C . LEU A 1 81 ? -2.826 -26.160 43.101 1.00 84.12 81 LEU A C 1
ATOM 662 O O . LEU A 1 81 ? -2.476 -27.280 43.468 1.00 84.12 81 LEU A O 1
ATOM 666 N N . SER A 1 82 ? -3.226 -25.211 43.949 1.00 82.56 82 SER A N 1
ATOM 667 C CA . SER A 1 82 ? -3.283 -25.390 45.404 1.00 82.56 82 SER A CA 1
ATOM 668 C C . SER A 1 82 ? -4.258 -26.499 45.810 1.00 82.56 82 SER A C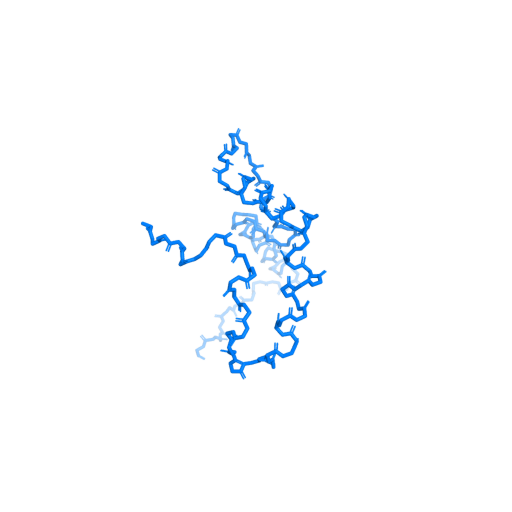 1
ATOM 670 O O . SER A 1 82 ? -3.963 -27.299 46.694 1.00 82.56 82 SER A O 1
ATOM 672 N N . GLN A 1 83 ? -5.400 -26.609 45.125 1.00 82.81 83 GLN A N 1
ATOM 673 C CA . GLN A 1 83 ? -6.372 -27.677 45.361 1.00 82.81 83 GLN A CA 1
ATOM 674 C C . GLN A 1 83 ? -5.848 -29.052 44.924 1.00 82.81 83 GLN A C 1
ATOM 676 O O . GLN A 1 83 ? -6.093 -30.047 45.602 1.00 82.81 83 GLN A O 1
ATOM 681 N N . LYS A 1 84 ? -5.139 -29.121 43.790 1.00 82.31 84 LYS A N 1
ATOM 682 C CA . LYS A 1 84 ? -4.672 -30.383 43.199 1.00 82.31 84 LYS A CA 1
ATOM 683 C C . LYS A 1 84 ? -3.408 -30.932 43.864 1.00 82.31 84 LYS A C 1
ATOM 685 O O . LYS A 1 84 ? -3.262 -32.147 43.958 1.00 82.31 84 LYS A O 1
ATOM 690 N N . TYR A 1 85 ? -2.503 -30.057 44.299 1.00 81.81 85 TYR A N 1
ATOM 691 C CA . TYR A 1 85 ? -1.182 -30.437 44.810 1.00 81.81 85 TYR A CA 1
ATOM 692 C C . TYR A 1 85 ? -0.942 -30.028 46.273 1.00 81.81 85 TYR A C 1
ATOM 694 O O . TYR A 1 85 ? 0.127 -30.302 46.811 1.00 81.81 85 TYR A O 1
ATOM 702 N N . GLY A 1 86 ? -1.924 -29.407 46.938 1.00 70.69 86 GLY A N 1
ATOM 703 C CA . GLY A 1 86 ? -1.734 -28.794 48.253 1.00 70.69 86 GLY A CA 1
ATOM 704 C C . GLY A 1 86 ? -0.878 -27.526 48.170 1.00 70.69 86 GLY A C 1
ATOM 705 O O . GLY A 1 86 ? -0.341 -27.182 47.116 1.00 70.69 86 GLY A O 1
ATOM 706 N N . LYS A 1 87 ? -0.743 -26.798 49.289 1.00 63.91 87 LYS A N 1
ATOM 707 C CA . LYS A 1 87 ? 0.151 -25.632 49.367 1.00 63.91 87 LYS A CA 1
ATOM 708 C C . LYS A 1 87 ? 1.575 -26.074 49.016 1.00 63.91 87 LYS A C 1
ATOM 710 O O . LYS A 1 87 ? 2.242 -26.681 49.849 1.00 63.91 87 LYS A O 1
ATOM 715 N N . TYR A 1 88 ? 2.060 -25.725 47.826 1.00 57.66 88 TYR A N 1
ATOM 716 C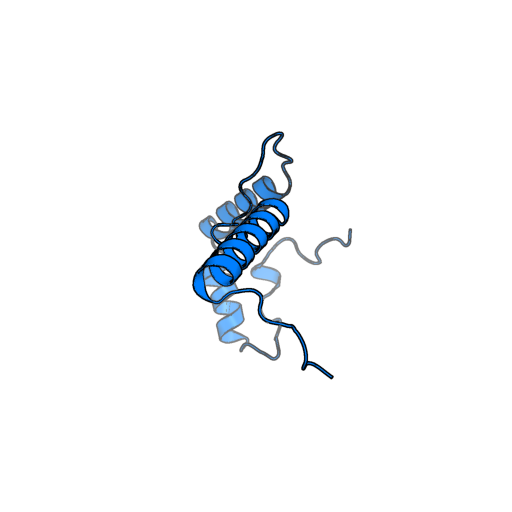 CA . TYR A 1 88 ? 3.495 -25.725 47.578 1.00 57.66 88 TYR A CA 1
ATOM 717 C C . TYR A 1 88 ? 4.096 -24.676 48.513 1.00 57.66 88 TYR A C 1
ATOM 719 O O . TYR A 1 88 ? 3.904 -23.473 48.330 1.00 57.66 88 TYR A O 1
ATOM 727 N N . SER A 1 89 ? 4.770 -25.144 49.565 1.00 51.91 89 SER A N 1
ATOM 728 C CA . SER A 1 89 ? 5.726 -24.325 50.295 1.00 51.91 89 SER A CA 1
ATOM 729 C C . SER A 1 89 ? 6.746 -23.863 49.265 1.00 51.91 89 SER A C 1
ATOM 731 O O . SER A 1 89 ? 7.542 -24.662 48.777 1.00 51.91 89 SER A O 1
ATOM 733 N N . SER A 1 90 ? 6.681 -22.587 48.888 1.00 51.84 90 SER A N 1
ATOM 734 C CA . SER A 1 90 ? 7.718 -21.915 48.110 1.00 51.84 90 SER A CA 1
ATOM 735 C C . SER A 1 90 ? 8.943 -21.715 49.001 1.00 51.84 90 SER A C 1
ATOM 737 O O . SER A 1 90 ? 9.337 -20.600 49.316 1.00 51.84 90 SER A O 1
ATOM 739 N N . SER A 1 91 ? 9.521 -22.815 49.460 1.00 50.16 91 SER A N 1
ATOM 740 C CA . SER A 1 91 ? 10.876 -22.869 49.972 1.00 50.16 91 SER A CA 1
ATOM 741 C C . SER A 1 91 ? 11.703 -23.442 48.834 1.00 50.16 91 SER A C 1
ATOM 743 O O . SER A 1 91 ? 11.741 -24.658 48.688 1.00 50.16 91 SER A O 1
ATOM 745 N N . GLN A 1 92 ? 12.237 -22.541 48.004 1.00 46.56 92 GLN A N 1
ATOM 746 C CA . GLN A 1 92 ? 13.432 -22.649 47.150 1.00 46.56 92 GLN A CA 1
ATOM 747 C C . GLN A 1 92 ? 13.233 -21.896 45.827 1.00 46.56 92 GLN A C 1
ATOM 749 O O . GLN A 1 92 ? 12.921 -22.481 44.797 1.00 46.56 92 GLN A O 1
ATOM 754 N N . LEU A 1 93 ? 13.439 -20.583 45.891 1.00 44.56 93 LEU A N 1
ATOM 755 C CA . LEU A 1 93 ? 14.076 -19.787 44.841 1.00 44.56 93 LEU A CA 1
ATOM 756 C C . LEU A 1 93 ? 14.895 -18.723 45.594 1.00 44.56 93 LEU A C 1
ATOM 758 O O . LEU A 1 93 ? 14.420 -17.612 45.819 1.00 44.56 93 LEU A O 1
ATOM 762 N N . GLU A 1 94 ? 16.061 -19.144 46.091 1.00 36.28 94 GLU A N 1
ATOM 763 C CA . GLU A 1 94 ? 17.228 -18.271 46.301 1.00 36.28 94 GLU A CA 1
ATOM 764 C C . GLU A 1 94 ? 18.134 -18.402 45.075 1.00 36.28 94 GLU A C 1
ATOM 766 O O . GLU A 1 94 ? 18.234 -19.542 44.556 1.00 36.28 94 GLU A O 1
#

Radius of gyration: 25.56 Å; Cα contacts (8 Å, |Δi|>4): 33; chains: 1; bounding box: 38×48×60 Å

Solvent-accessible surface area (backbone atoms only — not comparable to full-atom values): 6068 Å² total; per-residue (Å²): 132,87,78,73,96,65,93,54,67,71,75,56,51,81,63,74,48,101,90,48,56,46,68,60,52,38,47,43,34,61,75,44,62,58,29,68,70,45,43,53,51,50,51,51,52,53,48,60,71,70,49,84,63,101,55,88,69,80,64,94,47,93,80,63,70,56,67,70,59,46,51,52,51,50,54,52,50,53,50,51,47,36,72,76,70,41,82,75,74,88,80,82,88,129

Secondary structure (DSSP, 8-state):
-PPPS-S-GGGGTT--BTTB-HHHHHHHIIIIITSHHHHHHHHHHHHHHHS--SS----S-SSPPPHHHHHHHHHHHHHHHHHHH---------

Sequence (94 aa):
MTEAKTKNIRDCKGMSREWITNEIWDALIDMVWGTEEWQNKSRKARQNHLTSKEGSIPKHIDSSVPFVVHAKRMEMYNSVLSQKYGKYSSSQLE